Protein AF-A0A2V5Z7I9-F1 (afdb_monomer_lite)

Sequence (146 aa):
MKKQTEVAIKAHIIRGASYLLLLLVGTVMAFFGAEAPTKVLPRTLSFAERVSYQRAIEDIYWRHRIWPKENPNPKPSLGAVMSQAQLEKKVEDYLLNSEAVEDYYKEPLSAEQLQAEMERMAQHTRQPEALRELFEALGNDPFVIA

Foldseek 3Di:
DPPPVVVVVVVVVVVVVVVVVVVVVVVVVVVPPPPPPPPPPPDDDDLVNQLQLLVQLVQLVLVPDDDDPPPPDPRDGPCVVDPSVNSSVVSVVVVVVQVVCCVVVVDHQDPVNLVVVVVCCCVPPPCNVSVVSSCVSLVVDSSSSD

Secondary structure (DSSP, 8-state):
--HHHHHHHHHHHHHHHHHHHHHHHHHHHTS---------------HHHHHHHHHHHHHHHHHHS---TT-SSPPPPHHHHS-HHHHHHHHHHHHHHHHHHHHHHSSPPPHHHHHHHHHHHHHH-S-HHHHHHHHHHTTT-HHHH-

Structure (mmCIF, N/CA/C/O backbone):
data_AF-A0A2V5Z7I9-F1
#
_entry.id   AF-A0A2V5Z7I9-F1
#
loop_
_atom_site.group_PDB
_atom_site.id
_atom_site.type_symb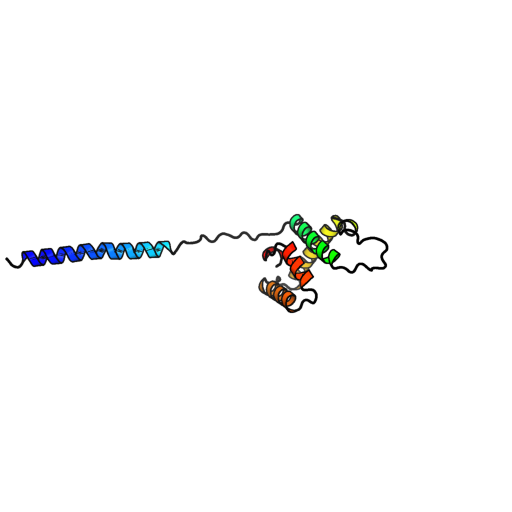ol
_atom_site.label_atom_id
_atom_site.label_alt_id
_atom_site.label_comp_id
_atom_site.label_asym_id
_atom_site.label_entity_id
_atom_site.label_seq_id
_atom_site.pdbx_PDB_ins_code
_atom_site.Cartn_x
_atom_site.Cartn_y
_atom_site.Cartn_z
_atom_site.occupancy
_atom_site.B_iso_or_equiv
_atom_site.auth_seq_id
_atom_site.auth_comp_id
_atom_site.auth_asym_id
_atom_site.auth_atom_id
_atom_site.pdbx_PDB_model_num
ATOM 1 N N . MET A 1 1 ? -92.627 22.371 14.365 1.00 56.31 1 MET A N 1
ATOM 2 C CA . MET A 1 1 ? -91.914 21.703 13.249 1.00 56.31 1 MET A CA 1
ATOM 3 C C . MET A 1 1 ? -90.484 22.198 12.963 1.00 56.31 1 MET A C 1
ATOM 5 O O . MET A 1 1 ? -89.878 21.658 12.056 1.00 56.31 1 MET A O 1
ATOM 9 N N . LYS A 1 2 ? -89.889 23.145 13.717 1.00 51.47 2 LYS A N 1
ATOM 10 C CA . LYS A 1 2 ? -88.514 23.644 13.449 1.00 51.47 2 LYS A CA 1
ATOM 11 C C . LYS A 1 2 ? -87.382 23.016 14.289 1.00 51.47 2 LYS A C 1
ATOM 13 O O . LYS A 1 2 ? -86.223 23.223 13.971 1.00 51.47 2 LYS A O 1
ATOM 18 N N . LYS A 1 3 ? -87.690 22.248 15.347 1.00 47.88 3 LYS A N 1
ATOM 19 C CA . LYS A 1 3 ? -86.666 21.695 16.264 1.00 47.88 3 LYS A CA 1
ATOM 20 C C . LYS A 1 3 ? -86.023 20.380 15.798 1.00 47.88 3 LYS A C 1
ATOM 22 O O . LYS A 1 3 ? -84.883 20.125 16.156 1.00 47.88 3 LYS A O 1
ATOM 27 N N . GLN A 1 4 ? -86.707 19.554 15.000 1.00 49.94 4 GLN A N 1
ATOM 28 C CA . GLN A 1 4 ? -86.144 18.261 14.572 1.00 49.94 4 GLN A CA 1
ATOM 29 C C . GLN A 1 4 ? -85.101 18.384 13.451 1.00 49.94 4 GLN A C 1
ATOM 31 O O . GLN A 1 4 ? -84.155 17.605 13.407 1.00 49.94 4 GLN A O 1
ATOM 36 N N . THR A 1 5 ? -85.218 19.390 12.585 1.00 50.94 5 THR A N 1
ATOM 37 C CA . THR A 1 5 ? -84.271 19.612 11.481 1.00 50.94 5 THR A CA 1
ATOM 38 C C . THR A 1 5 ? -82.914 20.125 11.968 1.00 50.94 5 THR A C 1
ATOM 40 O O . THR A 1 5 ? -81.890 19.787 11.387 1.00 50.94 5 THR A O 1
ATOM 43 N N . GLU A 1 6 ? -82.872 20.879 13.071 1.00 49.25 6 GLU A N 1
ATOM 44 C CA . GLU A 1 6 ? -81.619 21.407 13.634 1.00 49.25 6 GLU A CA 1
ATOM 45 C C . GLU A 1 6 ? -80.764 20.321 14.314 1.00 49.25 6 GLU A C 1
ATOM 47 O O . GLU A 1 6 ? -79.535 20.360 14.252 1.00 49.25 6 GLU A O 1
ATOM 52 N N . VAL A 1 7 ? -81.410 19.322 14.929 1.00 53.41 7 VAL A N 1
ATOM 53 C CA . VAL A 1 7 ? -80.736 18.185 15.582 1.00 53.41 7 VAL A CA 1
ATOM 54 C C . VAL A 1 7 ? -80.121 17.243 14.541 1.00 53.41 7 VAL A C 1
ATOM 56 O O . VAL A 1 7 ? -78.998 16.776 14.724 1.00 53.41 7 VAL A O 1
ATOM 59 N N . ALA A 1 8 ? -80.807 17.024 13.414 1.00 49.59 8 ALA A N 1
ATOM 60 C CA . ALA A 1 8 ? -80.306 16.184 12.326 1.00 49.59 8 ALA A CA 1
ATOM 61 C C . ALA A 1 8 ? -79.071 16.787 11.624 1.00 49.59 8 ALA A C 1
ATOM 63 O O . ALA A 1 8 ? -78.133 16.063 11.296 1.00 49.59 8 ALA A O 1
ATOM 64 N N . ILE A 1 9 ? -79.017 18.115 11.457 1.00 49.94 9 ILE A N 1
ATOM 65 C CA . ILE A 1 9 ? -77.881 18.795 10.809 1.00 49.94 9 ILE A CA 1
ATOM 66 C C . ILE A 1 9 ? -76.631 18.776 11.709 1.00 49.94 9 ILE A C 1
ATOM 68 O O . ILE A 1 9 ? -75.526 18.535 11.224 1.00 49.94 9 ILE A O 1
ATOM 72 N N . LYS A 1 10 ? -76.787 18.942 13.032 1.00 44.25 10 LYS A N 1
ATOM 73 C CA . LYS A 1 10 ? -75.654 18.902 13.980 1.00 44.25 10 LYS A CA 1
ATOM 74 C C . LYS A 1 10 ? -75.048 17.498 14.130 1.00 44.25 10 LYS A C 1
ATOM 76 O O . LYS A 1 10 ? -73.843 17.379 14.336 1.00 44.25 10 LYS A O 1
ATOM 81 N N . ALA A 1 11 ? -75.842 16.437 13.962 1.00 46.31 11 ALA A N 1
ATOM 82 C CA . ALA A 1 11 ? -75.375 15.054 14.096 1.00 46.31 11 ALA A CA 1
ATOM 83 C C . ALA A 1 11 ? -74.480 14.572 12.933 1.00 46.31 11 ALA A C 1
ATOM 85 O O . ALA A 1 11 ? -73.635 13.697 13.132 1.00 46.31 11 ALA A O 1
ATOM 86 N N . HIS A 1 12 ? -74.620 15.146 11.732 1.00 42.31 12 HIS A N 1
ATOM 87 C CA . HIS A 1 12 ? -73.802 14.759 10.575 1.00 42.31 12 HIS A CA 1
ATOM 88 C C . HIS A 1 12 ? -72.443 15.467 10.511 1.00 42.31 12 HIS A C 1
ATOM 90 O O . HIS A 1 12 ? -71.488 14.888 9.999 1.00 42.31 12 HIS A O 1
ATOM 96 N N . ILE A 1 13 ? -72.311 16.659 11.099 1.00 48.84 13 ILE A N 1
ATOM 97 C CA . ILE A 1 13 ? -71.034 17.394 11.126 1.00 48.84 13 ILE A CA 1
ATOM 98 C C . ILE A 1 13 ? -70.039 16.742 12.106 1.00 48.84 13 ILE A C 1
ATOM 100 O O . ILE A 1 13 ? -68.840 16.700 11.843 1.00 48.84 13 ILE A O 1
ATOM 104 N N . ILE A 1 14 ? -70.528 16.138 13.195 1.00 48.03 14 ILE A N 1
ATOM 105 C CA . ILE A 1 14 ? -69.669 15.539 14.231 1.00 48.03 14 ILE A CA 1
ATOM 106 C C . ILE A 1 14 ? -69.084 14.181 13.794 1.00 48.03 14 ILE A C 1
ATOM 108 O O . ILE A 1 14 ? -67.992 13.825 14.224 1.00 48.03 14 ILE A O 1
ATOM 112 N N . ARG A 1 15 ? -69.739 13.436 12.889 1.00 46.12 15 ARG A N 1
ATOM 113 C CA . ARG A 1 15 ? -69.226 12.134 12.405 1.00 46.12 15 ARG A CA 1
ATOM 114 C C . ARG A 1 15 ? -68.200 12.230 11.268 1.00 46.12 15 ARG A C 1
ATOM 116 O O . ARG A 1 15 ? -67.453 11.278 11.068 1.00 46.12 15 ARG A O 1
ATOM 123 N N . GLY A 1 16 ? -68.135 13.351 10.547 1.00 40.38 16 GLY A N 1
ATOM 124 C CA . GLY A 1 16 ? -67.156 13.558 9.469 1.00 40.38 16 GLY A CA 1
ATOM 125 C C . GLY A 1 16 ? -65.781 14.036 9.952 1.00 40.38 16 GLY A C 1
ATOM 126 O O . GLY A 1 16 ? -64.764 13.714 9.343 1.00 40.38 16 GLY A O 1
ATOM 127 N N . ALA A 1 17 ? -65.726 14.757 11.076 1.00 47.12 17 ALA A N 1
ATOM 128 C CA . ALA A 1 17 ? -64.481 15.336 11.588 1.00 47.12 17 ALA A CA 1
ATOM 129 C C . ALA A 1 17 ? -63.571 14.323 12.314 1.00 47.12 17 ALA A C 1
ATOM 131 O O . ALA A 1 17 ? -62.376 14.563 12.458 1.00 47.12 17 ALA A O 1
ATOM 132 N N . SER A 1 18 ? -64.101 13.172 12.740 1.00 48.19 18 SER A N 1
ATOM 133 C CA . SER A 1 18 ? -63.326 12.164 13.483 1.00 48.19 18 SER A CA 1
ATOM 134 C C . SER A 1 18 ? -62.507 11.225 12.591 1.00 48.19 18 SER A C 1
ATOM 136 O O . SER A 1 18 ? -61.489 10.708 13.041 1.00 48.19 18 SER A O 1
ATOM 138 N N . TYR A 1 19 ? -62.892 11.021 11.327 1.00 44.06 19 TYR A N 1
ATOM 139 C CA . TYR A 1 19 ? -62.138 10.150 10.410 1.00 44.06 19 TYR A CA 1
ATOM 140 C C . TYR A 1 19 ? -61.027 10.883 9.650 1.00 44.06 19 TYR A C 1
ATOM 142 O O . TYR A 1 19 ? -60.040 10.263 9.264 1.00 44.06 19 TYR A O 1
ATOM 150 N N . LEU A 1 20 ? -61.134 12.205 9.493 1.00 45.31 20 LEU A N 1
ATOM 151 C CA . LEU A 1 20 ? -60.101 13.018 8.843 1.00 45.31 20 LEU A CA 1
ATOM 152 C C . LEU A 1 20 ? -58.933 13.378 9.777 1.00 45.31 20 LEU A C 1
ATOM 154 O O . LEU A 1 20 ? -57.824 13.578 9.295 1.00 45.31 20 LEU A O 1
ATOM 158 N N . LEU A 1 21 ? -59.138 13.379 11.101 1.00 45.78 21 LEU A N 1
ATOM 159 C CA . LEU A 1 21 ? -58.051 13.572 12.071 1.00 45.78 21 LEU A CA 1
ATOM 160 C C . LEU A 1 21 ? -57.292 12.266 12.386 1.00 45.78 21 LEU A C 1
ATOM 162 O O . LEU A 1 21 ? -56.093 12.306 12.642 1.00 45.78 21 LEU A O 1
ATOM 166 N N . LEU A 1 22 ? -57.944 11.098 12.305 1.00 47.03 22 LEU A N 1
ATOM 167 C CA . LEU A 1 22 ? -57.285 9.800 12.525 1.00 47.03 22 LEU A CA 1
ATOM 168 C C . LEU A 1 22 ? -56.442 9.326 11.328 1.00 47.03 22 LEU A C 1
ATOM 170 O O . LEU A 1 22 ? -55.482 8.584 11.524 1.00 47.03 22 LEU A O 1
ATOM 174 N N . LEU A 1 23 ? -56.730 9.791 10.107 1.00 46.22 23 LEU A N 1
ATOM 175 C CA . LEU A 1 23 ? -55.904 9.491 8.927 1.00 46.22 23 LEU A CA 1
ATOM 176 C C . LEU A 1 23 ? -54.666 10.394 8.788 1.00 46.22 23 LEU A C 1
ATOM 178 O O . LEU A 1 23 ? -53.752 10.044 8.048 1.00 46.22 23 LEU A O 1
ATOM 182 N N . LEU A 1 24 ? -54.594 11.512 9.519 1.00 43.94 24 LEU A N 1
ATOM 183 C CA . LEU A 1 24 ? -53.442 12.427 9.491 1.00 43.94 24 LEU A CA 1
ATOM 184 C C . LEU A 1 24 ? -52.360 12.069 10.529 1.00 43.94 24 LEU A C 1
ATOM 186 O O . LEU A 1 24 ? -51.205 12.446 10.367 1.00 43.94 24 LEU A O 1
ATOM 190 N N . VAL A 1 25 ? -52.697 11.292 11.565 1.00 48.09 25 VAL A N 1
ATOM 191 C CA . VAL A 1 25 ? -51.720 10.792 12.557 1.00 48.09 25 VAL A CA 1
ATOM 192 C C . VAL A 1 25 ? -51.030 9.504 12.077 1.00 48.09 25 VAL A C 1
ATOM 194 O O . VAL A 1 25 ? -49.858 9.280 12.376 1.00 48.09 25 VAL A O 1
ATOM 197 N N . GLY A 1 26 ? -51.719 8.679 11.278 1.00 45.25 26 GLY A N 1
ATOM 198 C CA . GLY A 1 26 ? -51.180 7.411 10.767 1.00 45.25 26 GLY A CA 1
ATOM 199 C C . GLY A 1 26 ? -50.085 7.562 9.705 1.00 45.25 26 GLY A C 1
ATOM 200 O O . GLY A 1 26 ? -49.207 6.710 9.606 1.00 45.25 26 GLY A O 1
ATOM 201 N N . THR A 1 27 ? -50.083 8.659 8.943 1.00 48.62 27 THR A N 1
ATOM 202 C CA . THR A 1 27 ? -49.048 8.936 7.934 1.00 48.62 27 THR A CA 1
ATOM 203 C C . THR A 1 27 ? -47.775 9.535 8.520 1.00 48.62 27 THR A C 1
ATOM 205 O O . THR A 1 27 ? -46.725 9.374 7.914 1.00 48.62 27 THR A O 1
ATOM 208 N N . VAL A 1 28 ? -47.811 10.151 9.708 1.00 47.47 28 VAL A N 1
ATOM 209 C CA . VAL A 1 28 ? -46.600 10.704 10.346 1.00 47.47 28 VAL A CA 1
ATOM 210 C C . VAL A 1 28 ? -45.760 9.613 11.023 1.00 47.47 28 VAL A C 1
ATOM 212 O O . VAL A 1 28 ? -44.536 9.692 10.998 1.00 47.47 28 VAL A O 1
ATO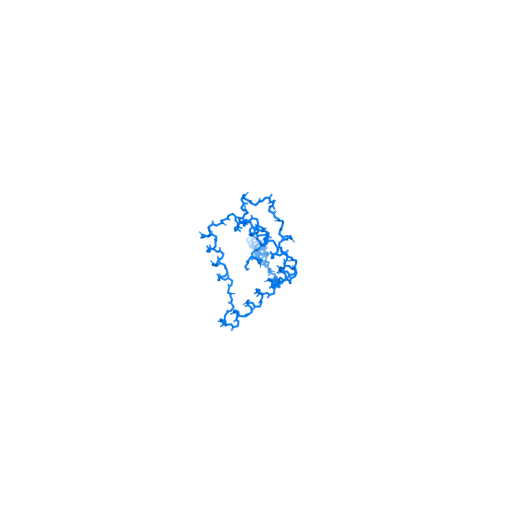M 215 N N . MET A 1 29 ? -46.370 8.544 11.554 1.00 47.53 29 MET A N 1
ATOM 216 C CA . MET A 1 29 ? -45.609 7.436 12.162 1.00 47.53 29 MET A CA 1
ATOM 217 C C . MET A 1 29 ? -44.934 6.500 11.151 1.00 47.53 29 MET A C 1
ATOM 219 O O . MET A 1 29 ? -44.005 5.791 11.523 1.00 47.53 29 MET A O 1
ATOM 223 N N . ALA A 1 30 ? -45.343 6.512 9.880 1.00 49.03 30 ALA A N 1
ATOM 224 C CA . ALA A 1 30 ? -44.700 5.709 8.837 1.00 49.03 30 ALA A CA 1
ATOM 225 C C . ALA A 1 30 ? -43.370 6.309 8.335 1.00 49.03 30 ALA A C 1
ATOM 227 O O . ALA A 1 30 ? -42.592 5.603 7.700 1.00 49.03 30 ALA A O 1
ATOM 228 N N . PHE A 1 31 ? -43.087 7.585 8.635 1.00 51.25 31 PHE A N 1
ATOM 229 C CA . PHE A 1 31 ? -41.811 8.234 8.299 1.00 51.25 31 PHE A CA 1
ATOM 230 C C . PHE A 1 31 ? -40.761 8.148 9.414 1.00 51.25 31 PHE A C 1
ATOM 232 O O . PHE A 1 31 ? -39.596 8.435 9.165 1.00 51.25 31 PHE A O 1
ATOM 239 N N . PHE A 1 32 ? -41.132 7.698 10.616 1.00 50.72 32 PHE A N 1
ATOM 240 C CA . PHE A 1 32 ? -40.181 7.342 11.672 1.00 50.72 32 PHE A CA 1
ATOM 241 C C . PHE A 1 32 ? -39.913 5.840 11.640 1.00 50.72 32 PHE A C 1
ATOM 243 O O . PHE A 1 32 ? -40.087 5.136 12.635 1.00 50.72 32 PHE A O 1
ATOM 250 N N . GLY A 1 33 ? -39.499 5.340 10.473 1.00 51.44 33 GLY A N 1
ATOM 251 C CA . GLY A 1 33 ? -38.787 4.075 10.425 1.00 51.44 33 GLY A CA 1
ATOM 252 C C . GLY A 1 33 ? -37.578 4.220 11.338 1.00 51.44 33 GLY A C 1
ATOM 253 O O . GLY A 1 33 ? -36.621 4.904 10.992 1.00 51.44 33 GLY A O 1
ATOM 254 N N . ALA A 1 34 ? -37.655 3.643 12.535 1.00 56.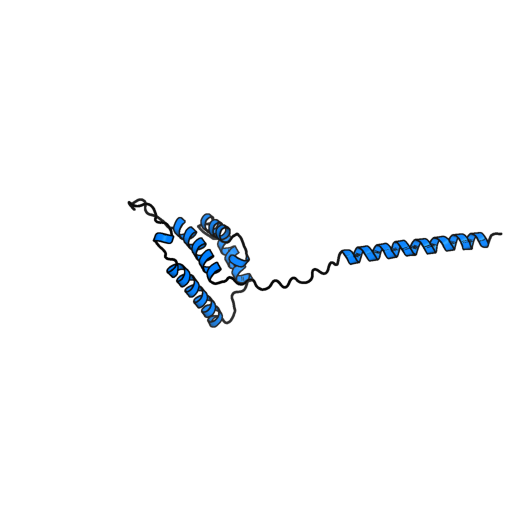62 34 ALA A N 1
ATOM 255 C CA . ALA A 1 34 ? -36.482 3.419 13.349 1.00 56.62 34 ALA A CA 1
ATOM 256 C C . ALA A 1 34 ? -35.606 2.461 12.542 1.00 56.62 34 ALA A C 1
ATOM 258 O O . ALA A 1 34 ? -35.810 1.247 12.573 1.00 56.62 34 ALA A O 1
ATOM 259 N N . GLU A 1 35 ? -34.676 3.013 11.762 1.00 59.59 35 GLU A N 1
ATOM 260 C CA . GLU A 1 35 ? -33.503 2.273 11.335 1.00 59.59 35 GLU A CA 1
ATOM 261 C C . GLU A 1 35 ? -32.876 1.768 12.627 1.00 59.59 35 GLU A C 1
ATOM 263 O O . GLU A 1 35 ? -32.332 2.532 13.429 1.00 59.59 35 GLU A O 1
ATOM 268 N N . ALA A 1 36 ? -33.072 0.475 12.896 1.00 59.44 36 ALA A N 1
ATOM 269 C CA . ALA A 1 36 ? -32.344 -0.191 13.951 1.00 59.44 36 ALA A CA 1
ATOM 270 C C . ALA A 1 36 ? -30.875 0.157 13.706 1.00 59.44 36 ALA A C 1
ATOM 272 O O . ALA A 1 36 ? -30.431 -0.019 12.568 1.00 59.44 36 ALA A O 1
ATOM 273 N N . PRO A 1 37 ? -30.135 0.683 14.699 1.00 57.97 37 PRO A N 1
ATOM 274 C CA . PRO A 1 37 ? -28.730 0.967 14.504 1.00 57.97 37 PRO A CA 1
ATOM 275 C C . PRO A 1 37 ? -28.094 -0.352 14.093 1.00 57.97 37 PRO A C 1
ATOM 277 O O . PRO A 1 37 ? -27.964 -1.274 14.904 1.00 57.97 37 PRO A O 1
ATOM 280 N N . THR A 1 38 ? -27.769 -0.479 12.807 1.00 53.47 38 THR A N 1
ATOM 281 C CA . THR A 1 38 ? -26.931 -1.557 12.324 1.00 53.47 38 THR A CA 1
ATOM 282 C C . THR A 1 38 ? -25.679 -1.408 13.155 1.00 53.47 38 THR A C 1
ATOM 284 O O . THR A 1 38 ? -24.969 -0.411 13.033 1.00 53.47 38 THR A O 1
ATOM 287 N N . LYS A 1 39 ? -25.449 -2.348 14.077 1.00 49.09 39 LYS A N 1
ATOM 288 C CA . LYS A 1 39 ? -24.136 -2.516 14.683 1.00 49.09 39 LYS A CA 1
ATOM 289 C C . LYS A 1 39 ? -23.212 -2.786 13.508 1.00 49.09 39 LYS A C 1
ATOM 291 O O . LYS A 1 39 ? -23.102 -3.922 13.056 1.00 49.09 39 LYS A O 1
ATOM 296 N N . VAL A 1 40 ? -22.614 -1.728 12.974 1.00 58.88 40 VAL A N 1
ATOM 297 C CA . VAL A 1 40 ? -21.451 -1.836 12.117 1.00 58.88 40 VAL A CA 1
ATOM 298 C C . VAL A 1 40 ? -20.415 -2.418 13.062 1.00 58.88 40 VAL A C 1
ATOM 300 O O . VAL A 1 40 ? -19.889 -1.717 13.925 1.00 58.88 40 VAL A O 1
ATOM 303 N N . LEU A 1 41 ? -20.242 -3.743 13.030 1.00 55.78 41 LEU A N 1
ATOM 304 C CA . LEU A 1 41 ? -19.078 -4.323 13.676 1.00 55.78 41 LEU A CA 1
ATOM 305 C C . LEU A 1 41 ? -17.876 -3.603 13.063 1.00 55.78 41 LEU A C 1
ATOM 307 O O . LEU A 1 41 ? -17.867 -3.441 11.837 1.00 55.78 41 LEU A O 1
ATOM 311 N N . PRO A 1 42 ? -16.893 -3.174 13.869 1.00 63.88 42 PRO A N 1
ATOM 312 C CA . PRO A 1 42 ? -15.649 -2.669 13.324 1.00 63.88 42 PRO A CA 1
ATOM 313 C C . PRO A 1 42 ? -15.126 -3.734 12.367 1.00 63.88 42 PRO A C 1
ATOM 315 O O . PRO A 1 42 ? -14.832 -4.861 12.776 1.00 63.88 42 PRO A O 1
ATOM 318 N N . ARG A 1 43 ? -15.124 -3.424 11.069 1.00 82.94 43 ARG A N 1
ATOM 319 C CA . ARG A 1 43 ? -14.428 -4.264 10.109 1.00 82.94 43 ARG A CA 1
ATOM 320 C C . ARG A 1 43 ? -12.961 -4.178 10.518 1.00 82.94 43 ARG A C 1
ATOM 322 O O . ARG A 1 43 ? -12.474 -3.098 10.824 1.00 82.94 43 ARG A O 1
ATOM 329 N N . THR A 1 44 ? -12.273 -5.308 10.570 1.00 90.06 44 THR A N 1
ATOM 330 C CA . THR A 1 44 ? -10.833 -5.344 10.832 1.00 90.06 44 THR A CA 1
ATOM 331 C C . THR A 1 44 ? -10.205 -6.158 9.724 1.00 90.06 44 THR A C 1
ATOM 333 O O . THR A 1 44 ? -10.654 -7.270 9.451 1.00 90.06 44 THR A O 1
ATOM 336 N N . LEU A 1 45 ? -9.178 -5.607 9.080 1.00 93.75 45 LEU A N 1
ATOM 337 C CA . LEU A 1 45 ? -8.441 -6.330 8.052 1.00 93.75 45 LEU A CA 1
ATOM 338 C C . LEU A 1 45 ? -7.640 -7.467 8.685 1.00 93.75 45 LEU A C 1
ATOM 340 O O . LEU A 1 45 ? -6.808 -7.240 9.572 1.00 93.75 45 LEU A O 1
ATOM 344 N N . SER A 1 46 ? -7.861 -8.679 8.188 1.00 96.31 46 SER A N 1
ATOM 345 C CA . SER A 1 46 ? -7.024 -9.836 8.481 1.00 96.31 46 SER A CA 1
ATOM 346 C C . SER A 1 46 ? -5.602 -9.636 7.951 1.00 96.31 46 SER A C 1
ATOM 348 O O . SER A 1 46 ? -5.349 -8.836 7.046 1.00 96.31 46 SER A O 1
ATOM 350 N N . PHE A 1 47 ? -4.652 -10.406 8.481 1.00 97.44 47 PHE A N 1
ATOM 351 C CA . PHE A 1 47 ? -3.268 -10.369 8.004 1.00 97.44 47 PHE A CA 1
ATOM 352 C C . PHE A 1 47 ? -3.166 -10.699 6.505 1.00 97.44 47 PHE A C 1
ATOM 354 O O . PHE A 1 47 ? -2.462 -10.019 5.766 1.00 97.44 47 PHE A O 1
ATOM 361 N N . ALA A 1 48 ? -3.927 -11.689 6.028 1.00 98.00 48 ALA A N 1
ATOM 362 C CA . ALA A 1 48 ? -3.943 -12.061 4.615 1.00 98.00 48 ALA A CA 1
ATOM 363 C C . ALA A 1 48 ? -4.488 -10.935 3.716 1.00 98.00 48 ALA A C 1
ATOM 365 O O . ALA A 1 48 ? -3.900 -10.652 2.672 1.00 98.00 48 ALA A O 1
ATOM 366 N N . GLU A 1 49 ? -5.562 -10.252 4.133 1.00 97.94 49 GLU A N 1
ATOM 367 C CA . GLU A 1 49 ? -6.075 -9.072 3.422 1.00 97.94 49 GLU A CA 1
ATOM 368 C C . GLU A 1 49 ? -5.018 -7.965 3.374 1.00 97.94 49 GLU A C 1
ATOM 370 O O . GLU A 1 49 ? -4.728 -7.437 2.301 1.00 97.94 49 GLU A O 1
ATOM 375 N N . ARG A 1 50 ? -4.360 -7.676 4.501 1.00 98.00 50 ARG A N 1
ATOM 376 C CA . ARG A 1 50 ? -3.272 -6.690 4.574 1.00 98.00 50 ARG A CA 1
ATOM 377 C C . ARG A 1 50 ? -2.119 -7.019 3.633 1.00 98.00 50 ARG A C 1
ATOM 379 O O . ARG A 1 50 ? -1.637 -6.133 2.938 1.00 98.00 50 ARG A O 1
ATOM 386 N N . VAL A 1 51 ? -1.707 -8.283 3.558 1.00 98.56 51 VAL A N 1
ATOM 387 C CA . VAL A 1 51 ? -0.665 -8.742 2.625 1.00 98.56 51 VAL A CA 1
ATOM 388 C C . VAL A 1 51 ? -1.116 -8.613 1.169 1.00 98.56 51 VAL A C 1
ATOM 390 O O . VAL A 1 51 ? -0.317 -8.239 0.307 1.00 98.56 51 VAL A O 1
ATOM 393 N N . SER A 1 52 ? -2.394 -8.871 0.883 1.00 98.44 52 SER A N 1
ATOM 394 C CA . SER A 1 52 ? -2.952 -8.697 -0.460 1.00 98.44 52 SER A CA 1
ATOM 395 C C . SER A 1 52 ? -2.937 -7.227 -0.900 1.00 98.44 52 SER A C 1
ATOM 397 O O . SER A 1 52 ? -2.459 -6.923 -1.995 1.00 98.44 52 SER A O 1
ATOM 399 N N . TYR A 1 53 ? -3.332 -6.307 -0.014 1.00 98.38 53 TYR A N 1
ATOM 400 C CA . TYR A 1 53 ? -3.275 -4.870 -0.274 1.00 98.38 53 TYR A CA 1
ATOM 401 C C . TYR A 1 53 ? -1.837 -4.364 -0.345 1.00 98.38 53 TYR A C 1
ATOM 403 O O . TYR A 1 53 ? -1.508 -3.586 -1.237 1.00 98.38 53 TYR A O 1
ATOM 411 N N . GLN A 1 54 ? -0.945 -4.871 0.512 1.00 98.50 54 GLN A N 1
ATOM 412 C CA . GLN A 1 54 ? 0.476 -4.548 0.443 1.00 98.50 54 GLN A CA 1
ATOM 413 C C . GLN A 1 54 ? 1.050 -4.918 -0.925 1.00 98.50 54 GLN A C 1
ATOM 415 O O . GLN A 1 54 ? 1.769 -4.119 -1.517 1.00 98.50 54 GLN A O 1
ATOM 420 N N . ARG A 1 55 ? 0.703 -6.091 -1.472 1.00 98.62 55 ARG A N 1
ATOM 421 C CA . ARG A 1 55 ? 1.122 -6.475 -2.826 1.00 98.62 55 ARG A CA 1
ATOM 422 C C . ARG A 1 55 ? 0.621 -5.489 -3.878 1.00 98.62 55 ARG A C 1
ATOM 424 O O . ARG A 1 55 ? 1.391 -5.123 -4.760 1.00 98.62 55 ARG A O 1
ATOM 431 N N . ALA A 1 56 ? -0.645 -5.086 -3.797 1.00 98.50 56 ALA A N 1
ATOM 432 C CA . ALA A 1 56 ? -1.241 -4.153 -4.749 1.00 98.50 56 ALA A CA 1
ATOM 433 C C . ALA A 1 56 ? -0.536 -2.783 -4.718 1.00 98.50 56 ALA A C 1
ATOM 435 O O . ALA A 1 56 ? -0.186 -2.240 -5.766 1.00 98.50 56 ALA A O 1
ATOM 436 N N . ILE A 1 57 ? -0.231 -2.281 -3.518 1.00 98.44 57 ILE A N 1
ATOM 437 C CA . ILE A 1 57 ? 0.541 -1.051 -3.303 1.00 98.44 57 ILE A CA 1
ATOM 438 C C . ILE A 1 57 ? 1.958 -1.182 -3.878 1.00 98.44 57 ILE A C 1
ATOM 440 O O . ILE A 1 57 ? 2.410 -0.317 -4.631 1.00 98.44 57 ILE A O 1
ATOM 444 N N . GLU A 1 58 ? 2.664 -2.275 -3.566 1.00 98.62 58 GLU A N 1
ATOM 445 C CA . GLU A 1 58 ? 4.020 -2.501 -4.077 1.00 98.62 58 GLU A CA 1
ATOM 446 C C . GLU A 1 58 ? 4.058 -2.647 -5.597 1.00 98.62 58 GLU A C 1
ATOM 448 O O . GLU A 1 58 ? 5.041 -2.238 -6.210 1.00 98.62 58 GLU A O 1
ATOM 453 N N . ASP A 1 59 ? 3.017 -3.200 -6.223 1.00 98.50 59 ASP A N 1
ATOM 454 C CA . ASP A 1 59 ? 2.954 -3.308 -7.681 1.00 98.50 59 ASP A CA 1
ATOM 455 C C . ASP A 1 59 ? 2.906 -1.924 -8.329 1.00 98.50 59 ASP A C 1
ATOM 457 O O . ASP A 1 59 ? 3.686 -1.641 -9.239 1.00 98.50 59 ASP A O 1
ATOM 461 N N . ILE A 1 60 ? 2.077 -1.020 -7.801 1.00 98.44 60 ILE A N 1
ATOM 462 C CA . ILE A 1 60 ? 2.004 0.368 -8.267 1.00 98.44 60 ILE A CA 1
ATOM 463 C C . ILE A 1 60 ? 3.351 1.059 -8.075 1.00 98.44 60 ILE A C 1
ATOM 465 O O . ILE A 1 60 ? 3.925 1.575 -9.037 1.00 98.44 60 ILE A O 1
ATOM 469 N N . TYR A 1 61 ? 3.917 1.015 -6.866 1.00 97.81 61 TYR A N 1
ATOM 470 C CA . TYR A 1 61 ? 5.233 1.604 -6.617 1.00 97.81 61 TYR A CA 1
ATOM 471 C C . TYR A 1 61 ? 6.311 1.020 -7.519 1.00 97.81 61 TYR A C 1
ATOM 473 O O . TYR A 1 61 ? 7.166 1.753 -8.023 1.00 97.81 61 TYR A O 1
ATOM 481 N N . TRP A 1 62 ? 6.274 -0.289 -7.757 1.00 98.06 62 TRP A N 1
ATOM 482 C CA . TRP A 1 62 ? 7.204 -0.927 -8.660 1.00 98.06 62 TRP A CA 1
ATOM 483 C C . TRP A 1 62 ? 7.006 -0.422 -10.081 1.00 98.06 62 TRP A C 1
ATOM 485 O O . TRP A 1 62 ? 8.002 -0.030 -10.675 1.00 98.06 62 TRP A O 1
ATOM 495 N N . ARG A 1 63 ? 5.779 -0.328 -10.613 1.00 96.69 63 ARG A N 1
ATOM 496 C CA . ARG A 1 63 ? 5.489 0.210 -11.957 1.00 96.69 63 ARG A CA 1
ATOM 497 C C . ARG A 1 63 ? 6.018 1.631 -12.144 1.00 96.69 63 ARG A C 1
ATOM 499 O O . ARG A 1 63 ? 6.702 1.868 -13.141 1.00 96.69 63 ARG A O 1
ATOM 506 N N . HIS A 1 64 ? 5.818 2.507 -11.161 1.00 96.81 64 HIS A N 1
ATOM 507 C CA . HIS A 1 64 ? 6.292 3.900 -11.182 1.00 96.81 64 HIS A CA 1
ATOM 508 C C . HIS A 1 64 ? 7.795 4.057 -10.898 1.00 96.81 64 HIS A C 1
ATOM 510 O O . HIS A 1 64 ? 8.380 5.097 -11.196 1.00 96.81 64 HIS A O 1
ATOM 516 N N . ARG A 1 65 ? 8.473 3.024 -10.376 1.00 95.75 65 ARG A N 1
ATOM 517 C CA . ARG A 1 65 ? 9.927 3.068 -10.170 1.00 95.75 65 ARG A CA 1
ATOM 518 C C . ARG A 1 65 ? 10.674 3.172 -11.500 1.00 95.75 65 ARG A C 1
ATOM 520 O O . ARG A 1 65 ? 10.417 2.410 -12.432 1.00 95.75 65 ARG A O 1
ATOM 527 N N . ILE A 1 66 ? 11.658 4.064 -11.562 1.00 94.88 66 ILE A N 1
ATOM 528 C CA . ILE A 1 66 ? 12.497 4.246 -12.749 1.00 94.88 66 ILE A CA 1
ATOM 529 C C . ILE A 1 66 ? 13.173 2.920 -13.118 1.00 94.88 66 ILE A C 1
ATOM 531 O O . ILE A 1 66 ? 13.822 2.283 -12.288 1.00 94.88 66 ILE A O 1
ATOM 535 N N . TRP A 1 67 ? 13.022 2.526 -14.381 1.00 96.06 67 TRP A N 1
ATOM 536 C CA . TRP A 1 67 ? 13.799 1.463 -15.006 1.00 96.06 67 TRP A CA 1
ATOM 537 C C . TRP A 1 67 ? 14.683 2.100 -16.086 1.00 96.06 67 TRP A C 1
ATOM 539 O O . TRP A 1 67 ? 14.141 2.544 -17.102 1.00 96.06 67 TRP A O 1
ATOM 549 N N . PRO A 1 68 ? 16.002 2.233 -15.846 1.00 95.94 68 PRO A N 1
ATOM 550 C CA . PRO A 1 68 ? 16.926 2.868 -16.784 1.00 95.94 68 PRO A CA 1
ATOM 551 C C . PRO A 1 68 ? 16.853 2.255 -18.184 1.00 95.94 68 PRO A C 1
ATOM 553 O O . PRO A 1 68 ? 16.718 1.040 -18.329 1.00 95.94 68 PRO A O 1
ATOM 556 N N . LYS A 1 69 ? 16.965 3.090 -19.223 1.00 93.06 69 LYS A N 1
ATOM 557 C CA . LYS A 1 69 ? 16.936 2.628 -20.624 1.00 93.06 69 LYS A CA 1
ATOM 558 C C . LYS A 1 69 ? 18.187 1.827 -20.985 1.00 93.06 69 LYS A C 1
ATOM 560 O O . LYS A 1 69 ? 18.171 1.052 -21.931 1.00 93.06 69 LYS A O 1
ATOM 565 N N . GLU A 1 70 ? 19.253 2.028 -20.220 1.00 96.06 70 GLU A N 1
ATOM 566 C CA . GLU A 1 70 ? 20.527 1.328 -20.308 1.00 96.06 70 GLU A CA 1
ATOM 567 C C . GLU A 1 70 ? 20.422 -0.115 -19.799 1.00 96.06 70 GLU A C 1
ATOM 569 O O . GLU A 1 70 ? 21.307 -0.923 -20.080 1.00 96.06 70 GLU A O 1
ATOM 574 N N . ASN A 1 71 ? 19.355 -0.461 -19.065 1.00 95.38 71 ASN A N 1
ATOM 575 C CA . ASN A 1 71 ? 19.147 -1.832 -18.625 1.00 95.38 71 ASN A CA 1
ATOM 576 C C . ASN A 1 71 ? 18.865 -2.721 -19.846 1.00 95.38 71 ASN A C 1
ATOM 578 O O . ASN A 1 71 ? 17.856 -2.524 -20.524 1.00 95.38 71 ASN A O 1
ATOM 582 N N . PRO A 1 72 ? 19.702 -3.743 -20.107 1.00 94.19 72 PRO A N 1
ATOM 583 C CA . PRO A 1 72 ? 19.564 -4.585 -21.295 1.00 94.19 72 PRO A CA 1
ATOM 584 C C . PRO A 1 72 ? 18.345 -5.515 -21.223 1.00 94.19 72 PRO A C 1
ATOM 586 O O . PRO A 1 72 ? 17.896 -6.032 -22.242 1.00 94.19 72 PRO A O 1
ATOM 589 N N . ASN A 1 73 ? 17.813 -5.734 -20.018 1.00 95.50 73 ASN A N 1
ATOM 590 C CA . ASN A 1 73 ? 16.679 -6.610 -19.759 1.00 95.50 73 ASN A CA 1
ATOM 591 C C . ASN A 1 73 ? 15.393 -5.796 -19.540 1.00 95.50 73 ASN A C 1
ATOM 593 O O . ASN A 1 73 ? 15.453 -4.689 -18.985 1.00 95.50 73 ASN A O 1
ATOM 597 N N . PRO A 1 74 ? 14.217 -6.348 -19.899 1.00 95.19 74 PRO A N 1
ATOM 598 C CA . PRO A 1 74 ? 12.945 -5.739 -19.535 1.00 95.19 74 PRO A CA 1
ATOM 599 C C . PRO A 1 74 ? 12.820 -5.636 -18.013 1.00 95.19 74 PRO A C 1
ATOM 601 O O . PRO A 1 74 ? 13.399 -6.431 -17.266 1.00 95.19 74 PRO A O 1
ATOM 604 N N . LYS A 1 75 ? 12.034 -4.660 -17.552 1.00 97.38 75 LYS A N 1
ATOM 605 C CA . LYS A 1 75 ? 11.739 -4.495 -16.130 1.00 97.38 75 LYS A CA 1
ATOM 606 C C . LYS A 1 75 ? 11.115 -5.786 -15.585 1.00 97.38 75 LYS A C 1
ATOM 608 O O . LYS A 1 75 ? 10.096 -6.219 -16.127 1.00 97.38 75 LYS A O 1
ATOM 613 N N . PRO A 1 76 ? 11.699 -6.408 -14.545 1.00 97.19 76 PRO A N 1
ATOM 614 C CA . PRO A 1 76 ? 11.150 -7.632 -13.983 1.00 97.19 76 PRO A CA 1
ATOM 615 C C . PRO A 1 76 ? 9.780 -7.365 -13.351 1.00 97.19 76 PRO A C 1
ATOM 617 O O . PRO A 1 76 ? 9.452 -6.230 -13.003 1.00 97.19 76 PRO A O 1
ATOM 620 N N . SER A 1 77 ? 8.974 -8.410 -13.189 1.00 97.06 77 SER A N 1
ATOM 621 C CA . SER A 1 77 ? 7.720 -8.326 -12.435 1.00 97.06 77 SER A CA 1
ATOM 622 C C . SER A 1 77 ? 7.996 -8.108 -10.944 1.00 97.06 77 SER A C 1
ATOM 624 O O . SER A 1 77 ? 9.077 -8.449 -10.457 1.00 97.06 77 SER A O 1
ATOM 626 N N . LEU A 1 78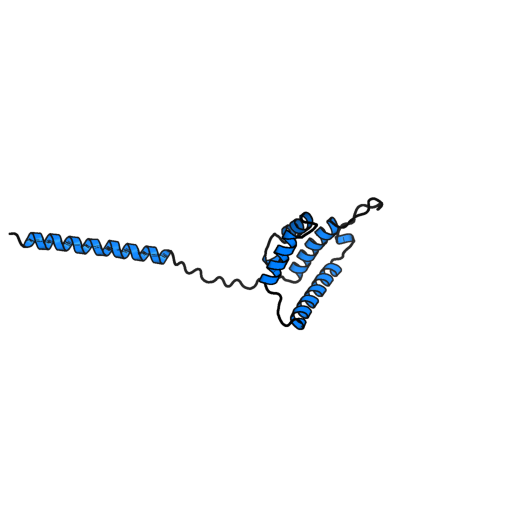 ? 7.007 -7.603 -10.192 1.00 97.88 78 LEU A N 1
ATOM 627 C CA . LEU A 1 78 ? 7.139 -7.451 -8.738 1.00 97.88 78 LEU A CA 1
ATOM 628 C C . LEU A 1 78 ? 7.530 -8.780 -8.071 1.00 97.88 78 LEU A C 1
ATOM 630 O O . LEU A 1 78 ? 8.441 -8.816 -7.254 1.00 97.88 78 LEU A O 1
ATOM 634 N N . GLY A 1 79 ? 6.889 -9.886 -8.464 1.00 97.56 79 GLY A N 1
ATOM 635 C CA . GLY A 1 79 ? 7.146 -11.208 -7.881 1.00 97.56 79 GLY A CA 1
ATOM 636 C C . GLY A 1 79 ? 8.560 -11.748 -8.123 1.00 97.56 79 GLY A C 1
ATOM 637 O O . GLY A 1 79 ? 9.004 -12.622 -7.386 1.00 97.56 79 GLY A O 1
ATOM 638 N N . ALA A 1 80 ? 9.275 -11.232 -9.127 1.00 97.31 80 ALA A N 1
ATOM 639 C CA . ALA A 1 80 ? 10.667 -11.594 -9.379 1.00 97.31 80 ALA A CA 1
ATOM 640 C C . ALA A 1 80 ? 11.661 -10.798 -8.514 1.00 97.31 80 ALA A C 1
ATOM 642 O O . ALA A 1 80 ? 12.793 -11.239 -8.336 1.00 97.31 80 ALA A O 1
ATOM 643 N N . VAL A 1 81 ? 11.256 -9.638 -7.985 1.00 97.12 81 VAL A N 1
ATOM 644 C CA . VAL A 1 81 ? 12.110 -8.766 -7.153 1.00 97.12 81 VAL A CA 1
ATOM 645 C C . VAL A 1 81 ? 11.705 -8.743 -5.682 1.00 97.12 81 VAL A C 1
ATOM 647 O O . VAL A 1 81 ? 12.489 -8.308 -4.841 1.00 97.12 81 VAL A O 1
ATOM 650 N N . MET A 1 82 ? 10.495 -9.202 -5.366 1.00 97.94 82 MET A N 1
ATOM 651 C CA . MET A 1 82 ? 9.959 -9.256 -4.016 1.00 97.94 82 MET A CA 1
ATOM 652 C C . MET A 1 82 ? 9.188 -10.557 -3.805 1.00 97.94 82 MET A C 1
ATOM 654 O O . MET A 1 82 ? 8.206 -10.851 -4.493 1.00 97.94 82 MET A O 1
ATOM 658 N N . SER A 1 83 ? 9.637 -11.333 -2.825 1.00 98.38 83 SER A N 1
ATOM 659 C CA . SER A 1 83 ? 8.998 -12.583 -2.439 1.00 98.38 83 SER A CA 1
ATOM 660 C C . SER A 1 83 ? 7.748 -12.348 -1.591 1.00 98.38 83 SER A C 1
ATOM 662 O O . SER A 1 83 ? 7.544 -11.286 -1.000 1.00 98.38 83 SER A O 1
ATOM 664 N N . GLN A 1 84 ? 6.922 -13.388 -1.485 1.00 98.25 84 GLN A N 1
ATOM 665 C CA . GLN A 1 84 ? 5.766 -13.395 -0.594 1.00 98.25 84 GLN A CA 1
ATOM 666 C C . GLN A 1 84 ? 6.163 -13.145 0.872 1.00 98.25 84 GLN A C 1
ATOM 668 O O . GLN A 1 84 ? 5.558 -12.308 1.533 1.00 98.25 84 GLN A O 1
ATOM 673 N N . ALA A 1 85 ? 7.234 -13.789 1.344 1.00 98.38 85 ALA A N 1
ATOM 674 C CA . ALA A 1 85 ? 7.733 -13.615 2.707 1.00 98.38 85 ALA A CA 1
ATOM 675 C C . ALA A 1 85 ? 8.198 -12.174 2.985 1.00 98.38 85 ALA A C 1
ATOM 677 O O . ALA A 1 85 ? 8.047 -11.676 4.096 1.00 98.38 85 ALA A O 1
ATOM 678 N N . GLN A 1 86 ? 8.736 -11.471 1.980 1.00 98.56 86 GLN A N 1
ATOM 679 C CA . GLN A 1 86 ? 9.098 -10.058 2.129 1.00 98.56 86 GLN A CA 1
ATOM 680 C C . GLN A 1 86 ? 7.865 -9.156 2.269 1.00 98.56 86 GLN A C 1
ATOM 682 O O . GLN A 1 86 ? 7.911 -8.203 3.040 1.00 98.56 86 GLN A O 1
ATOM 687 N N . LEU A 1 87 ? 6.765 -9.455 1.568 1.00 98.56 87 LEU A N 1
ATOM 688 C CA . LEU A 1 87 ? 5.499 -8.730 1.732 1.00 98.56 87 LEU A CA 1
ATOM 689 C C . LEU A 1 87 ? 4.900 -8.957 3.122 1.00 98.56 87 LEU A C 1
ATOM 691 O O . LEU A 1 87 ? 4.500 -8.000 3.777 1.00 98.56 87 LEU A O 1
ATOM 695 N N . GLU A 1 88 ? 4.885 -10.207 3.585 1.00 98.75 88 GLU A N 1
ATOM 696 C CA . GLU A 1 88 ? 4.429 -10.576 4.931 1.00 98.75 88 GLU A CA 1
ATOM 697 C C . GLU A 1 88 ? 5.253 -9.879 6.009 1.00 98.75 88 GLU A C 1
ATOM 699 O O . GLU A 1 88 ? 4.689 -9.281 6.924 1.00 98.75 88 GLU A O 1
ATOM 704 N N . LYS A 1 89 ? 6.581 -9.865 5.849 1.00 98.56 89 LYS A N 1
ATOM 705 C CA . LYS A 1 89 ? 7.471 -9.170 6.773 1.00 98.56 89 LYS A CA 1
ATOM 706 C C . LYS A 1 89 ? 7.195 -7.667 6.816 1.00 98.56 89 LYS A C 1
ATOM 708 O O . LYS A 1 89 ? 7.152 -7.081 7.888 1.00 98.56 89 LYS A O 1
ATOM 713 N N . LYS A 1 90 ? 6.934 -7.049 5.662 1.00 98.38 90 LYS A N 1
ATOM 714 C CA . LYS A 1 90 ? 6.598 -5.622 5.582 1.00 98.38 90 LYS A CA 1
ATOM 715 C C . LYS A 1 90 ? 5.298 -5.293 6.326 1.00 98.38 90 LYS A C 1
ATOM 717 O O . LYS A 1 90 ? 5.214 -4.242 6.955 1.00 98.38 90 LYS A O 1
ATOM 722 N N . VAL A 1 91 ? 4.312 -6.194 6.261 1.00 98.50 91 VAL A N 1
ATOM 723 C CA . VAL A 1 91 ? 3.054 -6.076 7.012 1.00 98.50 91 VAL A CA 1
ATOM 724 C C . VAL A 1 91 ? 3.288 -6.202 8.512 1.00 98.50 91 VAL A C 1
ATOM 726 O O . VAL A 1 91 ? 2.805 -5.370 9.271 1.00 98.50 91 VAL A O 1
ATOM 729 N N . GLU A 1 92 ? 4.055 -7.202 8.939 1.00 98.38 92 GLU A N 1
ATOM 730 C CA . GLU A 1 92 ? 4.440 -7.362 10.344 1.00 98.38 92 GLU A CA 1
ATOM 731 C C . GLU A 1 92 ? 5.163 -6.114 10.876 1.00 98.38 92 GLU A C 1
ATOM 733 O O . GLU A 1 92 ? 4.811 -5.601 11.937 1.00 98.38 92 GLU A O 1
ATOM 738 N N . ASP A 1 93 ? 6.120 -5.583 10.110 1.00 97.69 93 ASP A N 1
ATOM 739 C CA . ASP A 1 93 ? 6.923 -4.429 10.511 1.00 97.69 93 ASP A CA 1
ATOM 740 C C . ASP A 1 93 ? 6.073 -3.169 10.708 1.00 97.69 93 ASP A C 1
ATOM 742 O O . ASP A 1 93 ? 6.241 -2.473 11.710 1.00 97.69 93 ASP A O 1
ATOM 746 N N . TYR A 1 94 ? 5.147 -2.851 9.792 1.00 94.06 94 TYR A N 1
ATOM 747 C CA . TYR A 1 94 ? 4.308 -1.666 9.992 1.00 94.06 94 TYR A CA 1
ATOM 748 C C . TYR A 1 94 ? 3.284 -1.862 11.111 1.00 94.06 94 TYR A C 1
ATOM 750 O O . TYR A 1 94 ? 2.940 -0.881 11.763 1.00 94.06 94 TYR A O 1
ATOM 758 N N . LEU A 1 95 ? 2.791 -3.085 11.348 1.00 94.06 95 LEU A N 1
ATOM 759 C CA . LEU A 1 95 ? 1.859 -3.351 12.447 1.00 94.06 95 LEU A CA 1
ATOM 760 C C . LEU A 1 95 ? 2.551 -3.138 13.795 1.00 94.06 95 LEU A C 1
ATOM 762 O O . LEU A 1 95 ? 2.007 -2.440 14.646 1.00 94.06 95 LEU A O 1
ATOM 766 N N . LEU A 1 96 ? 3.779 -3.645 13.936 1.00 94.00 96 LEU A N 1
ATOM 767 C CA . LEU A 1 96 ? 4.609 -3.413 15.116 1.00 94.00 96 LEU A CA 1
ATOM 768 C C . LEU A 1 96 ? 4.908 -1.919 15.312 1.00 94.00 96 LEU A C 1
ATOM 770 O O . LEU A 1 96 ? 4.840 -1.409 16.427 1.00 94.00 96 LEU A O 1
ATOM 774 N N . ASN A 1 97 ? 5.210 -1.198 14.228 1.00 89.44 97 ASN A N 1
ATOM 775 C CA . ASN A 1 97 ? 5.416 0.249 14.298 1.00 89.44 97 ASN A CA 1
ATOM 776 C C . ASN A 1 97 ? 4.134 1.001 14.686 1.00 89.44 97 ASN A C 1
ATOM 778 O O . ASN A 1 97 ? 4.218 1.980 15.420 1.00 89.44 97 ASN A O 1
ATOM 782 N N . SER A 1 98 ? 2.964 0.561 14.210 1.00 86.75 98 SER A N 1
ATOM 783 C CA . SER A 1 98 ? 1.675 1.174 14.553 1.00 86.75 98 SER A CA 1
ATOM 784 C C . SER A 1 98 ? 1.384 1.032 16.047 1.00 86.75 98 SER A C 1
ATOM 786 O O . SER A 1 98 ? 1.045 2.019 16.692 1.00 86.75 98 SER A O 1
ATOM 788 N N . GLU A 1 99 ? 1.613 -0.157 16.612 1.00 88.00 99 GLU A N 1
ATOM 789 C CA . GLU A 1 99 ? 1.500 -0.408 18.055 1.00 88.00 99 GLU A CA 1
ATOM 790 C C . GLU A 1 99 ? 2.494 0.454 18.852 1.00 88.00 99 GLU A C 1
ATOM 792 O O . GLU A 1 99 ? 2.118 1.135 19.805 1.00 88.00 99 GLU A O 1
ATOM 797 N N . ALA A 1 100 ? 3.753 0.528 18.406 1.00 88.44 100 ALA A N 1
ATOM 798 C CA . ALA A 1 100 ? 4.774 1.338 19.068 1.00 88.44 100 ALA A CA 1
ATOM 799 C C . ALA A 1 100 ? 4.460 2.848 19.058 1.00 88.44 100 ALA A C 1
ATOM 801 O O . ALA A 1 100 ? 4.796 3.555 20.010 1.00 88.44 100 ALA A O 1
ATOM 802 N N . VAL A 1 101 ? 3.834 3.361 17.992 1.00 84.94 101 VAL A N 1
ATOM 803 C CA . VAL A 1 101 ? 3.400 4.765 17.899 1.00 84.94 101 VAL A CA 1
ATOM 804 C C . VAL A 1 101 ? 2.287 5.052 18.903 1.00 84.94 101 VAL A C 1
ATOM 806 O O . VAL A 1 101 ? 2.376 6.052 19.615 1.00 84.94 101 VAL A O 1
ATOM 809 N N . GLU A 1 102 ? 1.288 4.177 19.013 1.00 83.50 102 GLU A N 1
ATOM 810 C CA . GLU A 1 102 ? 0.220 4.307 20.015 1.00 83.50 102 GLU A CA 1
ATOM 811 C C . GLU A 1 102 ? 0.793 4.297 21.440 1.00 83.50 102 GLU A C 1
ATOM 813 O O . GLU A 1 102 ? 0.462 5.152 22.270 1.00 83.50 102 GLU A O 1
ATOM 818 N N . ASP A 1 103 ? 1.744 3.397 21.698 1.00 82.81 103 ASP A N 1
ATOM 819 C CA . ASP A 1 103 ? 2.430 3.298 22.982 1.00 82.81 103 ASP A CA 1
ATOM 820 C C . ASP A 1 103 ? 3.267 4.537 23.314 1.00 82.81 103 ASP A C 1
ATOM 822 O O . ASP A 1 103 ? 3.308 4.961 24.478 1.00 82.81 103 ASP A O 1
ATOM 826 N N . TYR A 1 104 ? 3.945 5.117 22.321 1.00 82.88 104 TYR A N 1
ATOM 827 C CA . TYR A 1 104 ? 4.817 6.275 22.506 1.00 82.88 104 TYR A CA 1
ATOM 828 C C . TYR A 1 104 ? 4.027 7.579 22.663 1.00 82.88 104 TYR A C 1
ATOM 830 O O . TYR A 1 104 ? 4.300 8.351 23.585 1.00 82.88 104 TYR A O 1
ATOM 838 N N . TYR A 1 105 ? 3.044 7.824 21.793 1.00 77.88 105 TYR A N 1
ATOM 839 C CA . TYR A 1 105 ? 2.294 9.081 21.755 1.00 77.88 105 TYR A CA 1
ATOM 840 C C . TYR A 1 105 ? 1.105 9.124 22.723 1.00 77.88 105 TYR A C 1
ATOM 842 O O . TYR A 1 105 ? 0.598 10.212 22.983 1.00 77.88 105 TYR A O 1
ATOM 850 N N . LYS A 1 106 ? 0.686 7.985 23.303 1.00 76.50 106 LYS A N 1
ATOM 851 C CA . LYS A 1 106 ? -0.447 7.850 24.252 1.00 76.50 106 LYS A CA 1
ATOM 852 C C . LYS A 1 106 ? -1.817 8.276 23.712 1.00 76.50 106 LYS A C 1
ATOM 854 O O . LYS A 1 106 ? -2.807 8.154 24.430 1.00 76.50 106 LYS A O 1
ATOM 859 N N . GLU A 1 107 ? -1.882 8.711 22.462 1.00 78.44 107 GLU A N 1
ATOM 860 C CA . GLU A 1 107 ? -3.100 8.999 21.721 1.00 78.44 107 GLU A CA 1
ATOM 861 C C . GLU A 1 107 ? -3.050 8.226 20.396 1.00 78.44 107 GLU A C 1
ATOM 863 O O . GLU A 1 107 ? -2.055 8.333 19.671 1.00 78.44 107 GLU A O 1
ATOM 868 N N . PRO A 1 108 ? -4.082 7.424 20.076 1.00 75.81 108 PRO A N 1
ATOM 869 C CA . PRO A 1 108 ? -4.166 6.759 18.785 1.00 75.81 108 PRO A CA 1
ATOM 870 C C . PRO A 1 108 ? -4.361 7.792 17.672 1.00 75.81 108 PRO A C 1
ATOM 872 O O . PRO A 1 108 ? -4.963 8.846 17.890 1.00 75.81 108 PRO A O 1
ATOM 875 N N . LEU A 1 109 ? -3.893 7.468 16.463 1.00 83.50 109 LEU A N 1
ATOM 876 C CA . LEU A 1 109 ? -4.179 8.285 15.284 1.00 83.50 109 LEU A CA 1
ATOM 877 C C . LEU A 1 109 ? -5.695 8.374 15.082 1.00 83.50 109 LEU A C 1
ATOM 879 O O . LEU A 1 109 ? -6.380 7.356 14.975 1.00 83.50 109 LEU A O 1
ATOM 883 N N . SER A 1 110 ? -6.218 9.597 15.048 1.00 88.06 110 SER A N 1
ATOM 884 C CA . SER A 1 110 ? -7.651 9.828 14.902 1.00 88.06 110 SER A CA 1
ATOM 885 C C . SER A 1 110 ? -8.078 9.752 13.434 1.00 88.06 110 SER A C 1
ATOM 887 O O . SER A 1 110 ? -7.298 10.044 12.522 1.00 88.06 110 SER A O 1
ATOM 889 N N . ALA A 1 111 ? -9.345 9.411 13.193 1.00 88.25 111 ALA A N 1
ATOM 890 C CA . ALA A 1 111 ? -9.907 9.403 11.843 1.00 88.25 111 ALA A CA 1
ATOM 891 C C . ALA A 1 111 ? -9.793 10.785 11.173 1.00 88.25 111 ALA A C 1
ATOM 893 O O . ALA A 1 111 ? -9.544 10.882 9.974 1.00 88.25 111 ALA A O 1
ATOM 894 N N . GLU A 1 112 ? -9.907 11.868 11.945 1.00 91.38 112 GLU A N 1
ATOM 895 C CA . GLU A 1 112 ? -9.735 13.239 11.459 1.00 91.38 112 GLU A CA 1
ATOM 896 C C . GLU A 1 112 ? -8.292 13.517 11.026 1.00 91.38 112 GLU A C 1
ATOM 898 O O . GLU A 1 112 ? -8.079 14.194 10.021 1.00 91.38 112 GLU A O 1
ATOM 903 N N . GLN A 1 113 ? -7.299 12.986 11.747 1.00 91.38 113 GLN A N 1
ATOM 904 C CA . GLN A 1 113 ? -5.890 13.109 11.367 1.00 91.38 113 GLN A CA 1
ATOM 905 C C . GLN A 1 113 ? -5.595 12.333 10.080 1.00 91.38 113 GLN A C 1
ATOM 907 O O . GLN A 1 113 ? -4.937 12.867 9.186 1.00 91.38 113 GLN A O 1
ATOM 912 N N . LEU A 1 114 ? -6.123 11.112 9.952 1.00 91.62 114 LEU A N 1
ATOM 913 C CA . LEU A 1 114 ? -5.989 10.310 8.732 1.00 91.62 114 LEU A CA 1
ATOM 914 C C . LEU A 1 114 ? -6.674 10.992 7.540 1.00 91.62 114 LEU A C 1
ATOM 916 O O . LEU A 1 114 ? -6.084 11.109 6.467 1.00 91.62 114 LEU A O 1
ATOM 920 N N . GLN A 1 115 ? -7.875 11.539 7.740 1.00 93.38 115 GLN A N 1
ATOM 921 C CA . GLN A 1 115 ? -8.585 12.301 6.715 1.00 93.38 115 GLN A CA 1
ATOM 922 C C . GLN A 1 115 ? -7.826 13.569 6.301 1.00 93.38 115 GLN A C 1
ATOM 924 O O . GLN A 1 115 ? -7.732 13.865 5.109 1.00 93.38 115 GLN A O 1
ATOM 929 N N . ALA A 1 116 ? -7.266 14.312 7.258 1.00 95.12 116 ALA A N 1
ATOM 930 C CA . ALA A 1 116 ? -6.456 15.492 6.967 1.00 95.12 116 ALA A CA 1
ATOM 931 C C . ALA A 1 116 ? -5.194 15.131 6.167 1.00 95.12 116 ALA A C 1
ATOM 933 O O . ALA A 1 116 ? -4.808 15.868 5.259 1.00 95.12 116 ALA A O 1
ATOM 934 N N . GLU A 1 117 ? -4.577 13.984 6.455 1.00 95.38 117 GLU A N 1
ATOM 935 C CA . GLU A 1 117 ? -3.422 13.501 5.702 1.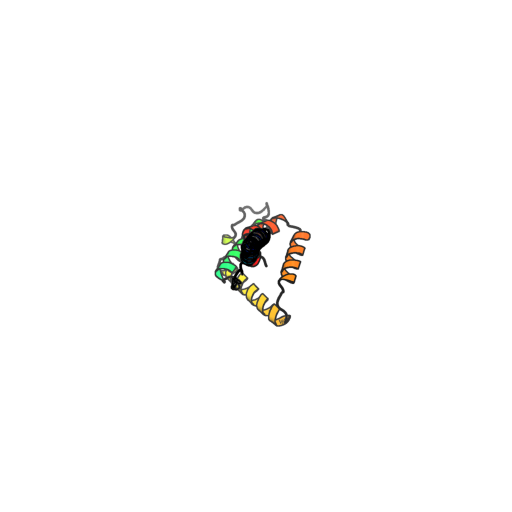00 95.38 117 GLU A CA 1
ATOM 936 C C . GLU A 1 117 ? -3.800 13.073 4.277 1.00 95.38 117 GLU A C 1
ATOM 938 O O . GLU A 1 117 ? -3.085 13.405 3.329 1.00 95.38 117 GLU A O 1
ATOM 943 N N . MET A 1 118 ? -4.951 12.420 4.087 1.00 94.81 118 MET A N 1
ATOM 944 C CA . MET A 1 118 ? -5.476 12.122 2.749 1.00 94.81 118 MET A CA 1
ATOM 945 C C . MET A 1 118 ? -5.726 13.389 1.928 1.00 94.81 118 MET A C 1
ATOM 947 O O . MET A 1 118 ? -5.312 13.462 0.770 1.00 94.81 118 MET A O 1
ATOM 951 N N . GLU A 1 119 ? -6.347 14.406 2.529 1.00 95.88 119 GLU A N 1
ATOM 952 C CA . GLU A 1 119 ? -6.586 15.703 1.888 1.00 95.88 119 GLU A CA 1
ATOM 953 C C . GLU A 1 119 ? -5.258 16.368 1.498 1.00 95.88 119 GLU A C 1
ATOM 955 O O . GLU A 1 119 ? -5.073 16.810 0.362 1.00 95.88 119 GLU A O 1
ATOM 960 N N . ARG A 1 120 ? -4.279 16.365 2.411 1.00 97.44 120 ARG A N 1
ATOM 961 C CA . ARG A 1 120 ? -2.938 16.898 2.152 1.00 97.44 120 ARG A CA 1
ATOM 962 C C . ARG A 1 120 ? -2.260 16.170 0.990 1.00 97.44 120 ARG A C 1
ATOM 964 O O . ARG A 1 120 ? -1.646 16.821 0.141 1.00 97.44 120 ARG A O 1
ATOM 971 N N . MET A 1 121 ? -2.346 14.838 0.933 1.00 97.12 121 MET A N 1
ATOM 972 C CA . MET A 1 121 ? -1.811 14.049 -0.181 1.00 97.12 121 MET A CA 1
ATOM 973 C C . MET A 1 121 ? -2.493 14.414 -1.500 1.00 97.12 121 MET A C 1
ATOM 975 O O . MET A 1 121 ? -1.795 14.663 -2.483 1.00 97.12 121 MET A O 1
ATOM 979 N N . ALA A 1 122 ? -3.824 14.507 -1.519 1.00 95.00 122 ALA A N 1
ATOM 980 C CA . ALA A 1 122 ? -4.586 14.869 -2.711 1.00 95.00 122 ALA A CA 1
ATOM 981 C C . ALA A 1 122 ? -4.232 16.275 -3.230 1.00 95.00 122 ALA A C 1
ATOM 983 O O . ALA A 1 122 ? -4.068 16.463 -4.434 1.00 95.00 122 ALA A O 1
ATOM 984 N N . GLN A 1 123 ? -4.047 17.250 -2.334 1.00 97.06 123 GLN A N 1
ATOM 985 C CA . GLN A 1 123 ? -3.734 18.636 -2.700 1.00 97.06 123 GLN A CA 1
ATOM 986 C C . GLN A 1 123 ? -2.270 18.863 -3.100 1.00 97.06 123 GLN A C 1
ATOM 988 O O . GLN A 1 123 ? -1.976 19.760 -3.893 1.00 97.06 123 GLN A O 1
ATOM 993 N N . HIS A 1 124 ? -1.332 18.105 -2.525 1.00 97.81 124 HIS A N 1
ATOM 994 C CA . HIS A 1 124 ? 0.096 18.442 -2.589 1.00 97.81 124 HIS A CA 1
ATOM 995 C C . HIS A 1 124 ? 1.000 17.340 -3.151 1.00 97.81 124 HIS A C 1
ATOM 997 O O . HIS A 1 124 ? 2.223 17.518 -3.193 1.00 97.81 124 HIS A O 1
ATOM 1003 N N . THR A 1 125 ? 0.451 16.205 -3.591 1.00 96.94 125 THR A N 1
ATOM 1004 C CA . THR A 1 125 ? 1.259 15.166 -4.237 1.00 96.94 125 THR A CA 1
ATOM 1005 C C . THR A 1 125 ? 1.906 15.671 -5.529 1.00 96.94 125 THR A C 1
ATOM 1007 O O . THR A 1 125 ? 1.318 16.411 -6.314 1.00 96.94 125 THR A O 1
ATOM 1010 N N . ARG A 1 126 ? 3.143 15.230 -5.772 1.00 97.00 126 ARG A N 1
ATOM 1011 C CA . ARG A 1 126 ? 3.854 15.443 -7.044 1.00 97.00 126 ARG A CA 1
ATOM 1012 C C . ARG A 1 126 ? 3.630 14.310 -8.049 1.00 97.00 126 ARG A C 1
ATOM 1014 O O . ARG A 1 126 ? 4.158 14.380 -9.152 1.00 97.00 126 ARG A O 1
ATOM 1021 N N . GLN A 1 127 ? 2.914 13.259 -7.651 1.00 96.00 127 GLN A N 1
ATOM 1022 C CA . GLN A 1 127 ? 2.589 12.100 -8.485 1.00 96.00 1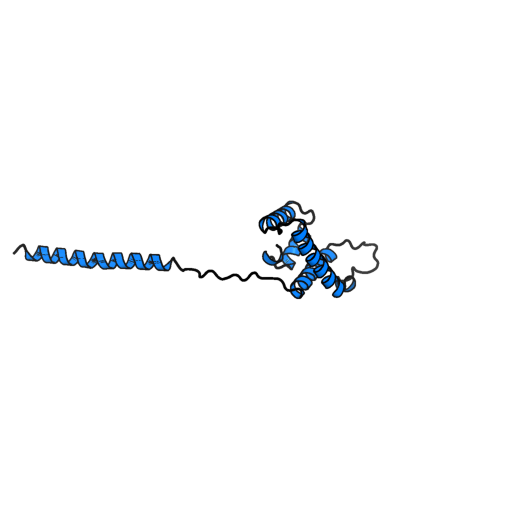27 GLN A CA 1
ATOM 1023 C C . GLN A 1 127 ? 1.086 11.790 -8.364 1.00 96.00 127 GLN A C 1
ATOM 1025 O O . GLN A 1 127 ? 0.714 10.791 -7.740 1.00 96.00 127 GLN A O 1
ATOM 1030 N N . PRO A 1 128 ? 0.205 12.666 -8.882 1.00 97.12 128 PRO A N 1
ATOM 1031 C CA . PRO A 1 128 ? -1.242 12.497 -8.747 1.00 97.12 128 PRO A CA 1
ATOM 1032 C C . PRO A 1 128 ? -1.758 11.226 -9.431 1.00 97.12 128 PRO A C 1
ATOM 1034 O O . PRO A 1 128 ? -2.688 10.597 -8.933 1.00 97.12 128 PRO A O 1
ATOM 1037 N N . GLU A 1 129 ? -1.127 10.792 -10.522 1.00 97.38 129 GLU A N 1
ATOM 1038 C CA . GLU A 1 129 ? -1.494 9.559 -11.219 1.00 97.38 129 GLU A CA 1
ATOM 1039 C C . GLU A 1 129 ? -1.210 8.326 -10.357 1.00 97.38 129 GLU A C 1
ATOM 1041 O O . GLU A 1 129 ? -2.077 7.467 -10.220 1.00 97.38 129 GLU A O 1
ATOM 1046 N N . ALA A 1 130 ? -0.034 8.267 -9.721 1.00 97.44 130 ALA A N 1
ATOM 1047 C CA . ALA A 1 130 ? 0.315 7.172 -8.819 1.00 97.44 130 ALA A CA 1
ATOM 1048 C C . ALA A 1 130 ? -0.616 7.133 -7.598 1.00 97.44 130 ALA A C 1
ATOM 1050 O O . ALA A 1 130 ? -1.044 6.056 -7.194 1.00 97.44 130 ALA A O 1
ATOM 1051 N N . LEU A 1 131 ? -0.977 8.297 -7.040 1.00 97.81 131 LEU A N 1
ATOM 1052 C CA . LEU A 1 131 ? -1.922 8.377 -5.924 1.00 97.81 131 LEU A CA 1
ATOM 1053 C C . LEU A 1 131 ? -3.314 7.854 -6.312 1.00 97.81 131 LEU A C 1
ATOM 1055 O O . LEU A 1 131 ? -3.904 7.077 -5.565 1.00 97.81 131 LEU A O 1
ATOM 1059 N N . ARG A 1 132 ? -3.818 8.222 -7.496 1.00 97.88 132 ARG A N 1
ATOM 1060 C CA . ARG A 1 132 ? -5.097 7.708 -8.006 1.00 97.88 132 ARG A CA 1
ATOM 1061 C C . ARG A 1 132 ? -5.063 6.192 -8.196 1.00 97.88 132 ARG A C 1
ATOM 1063 O O . ARG A 1 132 ? -5.994 5.510 -7.785 1.00 97.88 132 ARG A O 1
ATOM 1070 N N . GLU A 1 133 ? -3.987 5.662 -8.776 1.00 98.44 133 GLU A N 1
ATOM 1071 C CA . GLU A 1 133 ? -3.823 4.215 -8.949 1.00 98.44 133 GLU A CA 1
ATOM 1072 C C . GLU A 1 133 ? -3.787 3.469 -7.607 1.00 98.44 133 GLU A C 1
ATOM 1074 O O . GLU A 1 133 ? -4.351 2.380 -7.511 1.00 98.44 133 GLU A O 1
ATOM 1079 N N . LEU A 1 134 ? -3.168 4.046 -6.567 1.00 98.19 134 LEU A N 1
ATOM 1080 C CA . LEU A 1 134 ? -3.188 3.481 -5.210 1.00 98.19 134 LEU A CA 1
ATOM 1081 C C . LEU A 1 134 ? -4.613 3.370 -4.681 1.00 98.19 134 LEU A C 1
ATOM 1083 O O . LEU A 1 134 ? -5.005 2.296 -4.236 1.00 98.19 134 LEU A O 1
ATOM 1087 N N . PHE A 1 135 ? -5.405 4.436 -4.774 1.00 97.38 135 PHE A N 1
ATOM 1088 C CA . PHE A 1 135 ? -6.789 4.406 -4.298 1.00 97.38 135 PHE A CA 1
ATOM 1089 C C . PHE A 1 135 ? -7.636 3.409 -5.091 1.00 97.38 135 PHE A C 1
ATOM 1091 O O . PHE A 1 135 ? -8.364 2.618 -4.494 1.00 97.38 135 PHE A O 1
ATOM 1098 N N . GLU A 1 136 ? -7.475 3.361 -6.414 1.00 98.19 136 GLU A N 1
ATOM 1099 C CA . GLU A 1 136 ? -8.158 2.386 -7.269 1.00 98.19 136 GLU A CA 1
ATOM 1100 C C . GLU A 1 136 ? -7.803 0.938 -6.898 1.00 98.19 136 GLU A C 1
ATOM 1102 O O . GLU A 1 136 ? -8.693 0.092 -6.807 1.00 98.19 136 GLU A O 1
ATOM 1107 N N . ALA A 1 137 ? -6.530 0.644 -6.622 1.00 97.81 137 ALA A N 1
ATOM 1108 C CA . ALA A 1 137 ? -6.093 -0.691 -6.213 1.00 97.81 137 ALA A CA 1
ATOM 1109 C C . ALA A 1 137 ? -6.560 -1.091 -4.807 1.00 97.81 137 ALA A C 1
ATOM 1111 O O . ALA A 1 137 ? -6.670 -2.282 -4.513 1.00 97.81 137 ALA A O 1
ATOM 1112 N N . LEU A 1 138 ? -6.871 -0.110 -3.960 1.00 97.12 138 LEU A N 1
ATOM 1113 C CA . LEU A 1 138 ? -7.527 -0.305 -2.667 1.00 97.12 138 LEU A CA 1
ATOM 1114 C C . LEU A 1 138 ? -9.064 -0.271 -2.781 1.00 97.12 138 LEU A C 1
ATOM 1116 O O . LEU A 1 138 ? -9.766 -0.193 -1.778 1.00 97.12 138 LEU A O 1
ATOM 1120 N N . GLY A 1 139 ? -9.602 -0.342 -4.004 1.00 96.75 139 GLY A N 1
ATOM 1121 C CA . GLY A 1 139 ? -11.038 -0.410 -4.274 1.00 96.75 139 GLY A CA 1
ATOM 1122 C C . GLY A 1 139 ? -11.782 0.911 -4.092 1.00 96.75 139 GLY A C 1
ATOM 1123 O O . GLY A 1 139 ? -13.010 0.911 -4.102 1.00 96.75 139 GLY A O 1
ATOM 1124 N N . ASN A 1 140 ? -11.062 2.025 -3.927 1.00 95.44 140 ASN A N 1
ATOM 1125 C CA . ASN A 1 140 ? -11.606 3.302 -3.465 1.00 95.44 140 ASN A CA 1
ATOM 1126 C C . ASN A 1 140 ? -12.440 3.147 -2.176 1.00 95.44 140 ASN A C 1
ATOM 1128 O O . ASN A 1 140 ? -13.403 3.886 -1.973 1.00 95.44 140 ASN A O 1
ATOM 1132 N N . ASP A 1 141 ? -12.099 2.163 -1.334 1.00 94.25 141 ASP A N 1
ATOM 1133 C CA . ASP A 1 141 ? -12.779 1.894 -0.069 1.00 94.25 141 ASP A CA 1
ATOM 1134 C C . ASP A 1 141 ? -12.146 2.758 1.034 1.00 94.25 141 ASP A C 1
ATOM 1136 O O . ASP A 1 141 ? -10.982 2.526 1.379 1.00 94.25 141 ASP A O 1
ATOM 1140 N N . PRO A 1 142 ? -12.880 3.734 1.610 1.00 89.88 142 PRO A N 1
ATOM 1141 C CA . PRO A 1 142 ? -12.349 4.589 2.663 1.00 89.88 142 PRO A CA 1
ATOM 1142 C C . PRO A 1 142 ? -11.776 3.790 3.829 1.00 89.88 142 PRO A C 1
ATOM 1144 O O . PRO A 1 142 ? -10.706 4.136 4.295 1.00 89.88 142 PRO A O 1
ATOM 1147 N N . PHE A 1 143 ? -12.415 2.680 4.216 1.00 90.38 143 PHE A N 1
ATOM 1148 C CA . PHE A 1 143 ? -11.978 1.848 5.339 1.00 90.38 143 PHE A CA 1
ATOM 1149 C C . PHE A 1 143 ? -10.636 1.135 5.083 1.00 90.38 143 PHE A C 1
ATOM 1151 O O . PHE A 1 143 ? -9.917 0.782 6.015 1.00 90.38 143 PHE A O 1
ATOM 1158 N N . VAL A 1 144 ? -10.300 0.864 3.819 1.00 93.19 144 VAL A N 1
ATOM 1159 C CA . VAL A 1 144 ? -9.013 0.249 3.450 1.00 93.19 144 VAL A CA 1
ATOM 1160 C C . VAL A 1 144 ? -7.922 1.312 3.307 1.00 93.19 144 VAL A C 1
ATOM 1162 O O . VAL A 1 144 ? -6.750 1.021 3.546 1.00 93.19 144 VAL A O 1
ATOM 1165 N N . ILE A 1 145 ? -8.298 2.526 2.902 1.00 92.56 145 ILE A N 1
ATOM 1166 C CA . ILE A 1 145 ? -7.376 3.640 2.672 1.00 92.56 145 ILE A CA 1
ATOM 1167 C C . ILE A 1 145 ? -6.994 4.336 3.990 1.00 92.56 145 ILE A C 1
ATOM 1169 O O . ILE A 1 145 ? -5.826 4.706 4.139 1.00 92.56 145 ILE A O 1
ATOM 1173 N N . ALA A 1 146 ? -7.942 4.512 4.919 1.00 84.38 146 ALA A N 1
ATOM 1174 C CA . ALA A 1 146 ? -7.781 5.242 6.178 1.00 84.38 146 ALA A CA 1
ATOM 1175 C C . ALA A 1 146 ? -8.665 4.687 7.310 1.00 84.38 146 ALA A C 1
ATOM 1177 O O . ALA A 1 146 ? -9.861 4.402 7.079 1.00 84.38 146 ALA A O 1
#

pLDDT: mean 81.59, std 20.81, range [40.38, 98.75]

Radius of gyration: 32.46 Å; chains: 1; bounding box: 112×37×46 Å